Protein AF-A0A183UY29-F1 (afdb_monomer_lite)

Organism: Toxocara canis (NCBI:txid6265)

Radius of gyration: 29.08 Å; chains: 1; bounding box: 78×38×32 Å

Secondary structure (DSSP, 8-state):
-HHHHHHHT--SGGGHHHHHHHHHHHHH-TT--HHHHHHHHHHHHHHHHHHHHHHTSSS----------------SS-SS--TTT--SS-TTS---TTPBPTTT--BS--GGGHHHHHHHGGG-

pLDDT: mean 73.88, std 17.26, range [40.47, 96.19]

Sequence (124 aa):
MKCLMWICGLHTPADGDIRTCAVREMEGNPETTLNELSLEIQQFLNIKQNAKLLGSLPSLLQPEANAVAAKKNCARNPPSPCFRCGGAHCAKEFNFINKMCHNLRLVGHKKDYCKMFTKKKKQN

Foldseek 3Di:
DVLVVVLVVPPDPVCVVLSVQLVVVCVVPVPDDPVNSVVSSVVVVVVVVVVVVVVVPPDDDDPDDDDPPPPPPFDQADPFADLQERHRGDLVPQPQQPDQAPVPSDGRHDVVSVVVVVVVVVVD

Structure (mmCIF, N/CA/C/O backbone):
data_AF-A0A183UY29-F1
#
_entry.id   AF-A0A183UY29-F1
#
loop_
_atom_site.group_PDB
_atom_site.id
_atom_site.type_symbol
_atom_site.label_atom_id
_atom_site.label_alt_id
_atom_site.label_comp_id
_atom_site.label_asym_id
_atom_site.label_entity_id
_atom_site.label_seq_id
_atom_site.pdbx_PDB_ins_code
_atom_site.Cartn_x
_atom_site.Cartn_y
_atom_site.Cartn_z
_atom_site.occupancy
_atom_site.B_iso_or_equiv
_atom_site.auth_seq_id
_atom_site.auth_comp_id
_atom_site.auth_asym_id
_atom_site.auth_atom_id
_atom_site.pdbx_PDB_model_num
ATOM 1 N N . MET A 1 1 ? -23.789 8.379 9.565 1.00 77.38 1 MET A N 1
ATOM 2 C CA . MET A 1 1 ? -24.498 8.597 8.274 1.00 77.38 1 MET A CA 1
ATOM 3 C C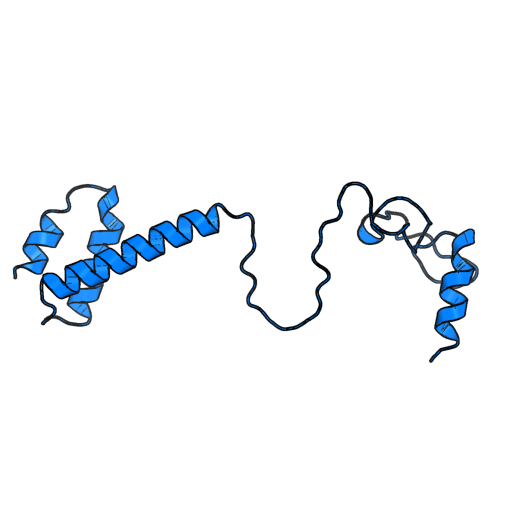 . MET A 1 1 ? -23.787 9.548 7.302 1.00 77.38 1 MET A C 1
ATOM 5 O O . MET A 1 1 ? -23.750 9.236 6.121 1.00 77.38 1 MET A O 1
ATOM 9 N N . LYS A 1 2 ? -23.217 10.686 7.736 1.00 87.88 2 LYS A N 1
ATOM 10 C CA . LYS A 1 2 ? -22.582 11.669 6.822 1.00 87.88 2 LYS A CA 1
ATOM 11 C C . LYS A 1 2 ? -21.396 11.098 6.019 1.00 87.88 2 LYS A C 1
ATOM 13 O O . LYS A 1 2 ? -21.292 11.371 4.830 1.00 87.88 2 LYS A O 1
ATOM 18 N N . CYS A 1 3 ? -20.575 10.250 6.640 1.00 91.12 3 CYS A N 1
ATOM 19 C CA . CYS A 1 3 ? -19.432 9.592 5.997 1.00 91.12 3 CYS A CA 1
ATOM 20 C C . CYS A 1 3 ? -19.843 8.645 4.858 1.00 91.12 3 CYS A C 1
ATOM 22 O O . CYS A 1 3 ? -19.279 8.714 3.774 1.00 91.12 3 CYS A O 1
ATOM 24 N N . LEU A 1 4 ? -20.891 7.834 5.054 1.00 90.88 4 LEU A N 1
ATOM 25 C CA . LEU A 1 4 ? -21.386 6.919 4.017 1.00 90.88 4 LEU A CA 1
ATOM 26 C C . LEU A 1 4 ? -21.898 7.664 2.782 1.00 90.88 4 LEU A C 1
ATOM 28 O O . LEU A 1 4 ? -21.562 7.284 1.667 1.00 90.88 4 LEU A O 1
ATOM 32 N N . MET A 1 5 ? -22.662 8.749 2.963 1.00 92.00 5 MET A N 1
ATOM 33 C CA . MET A 1 5 ? -23.113 9.566 1.826 1.00 92.00 5 MET A CA 1
ATOM 34 C C . MET A 1 5 ? -21.938 10.154 1.043 1.00 92.00 5 MET A C 1
ATOM 36 O O . MET A 1 5 ? -21.979 10.186 -0.183 1.00 92.00 5 MET A O 1
ATOM 40 N N . TRP A 1 6 ? -20.885 10.585 1.741 1.00 93.94 6 TRP A N 1
ATOM 41 C CA . TRP A 1 6 ? -19.679 11.099 1.101 1.00 93.94 6 TRP A CA 1
ATOM 42 C C . TRP A 1 6 ? -18.946 10.011 0.300 1.00 93.94 6 TRP A C 1
ATOM 44 O O . TRP A 1 6 ? -18.625 10.231 -0.865 1.00 93.94 6 TRP A O 1
ATOM 54 N N . ILE A 1 7 ? -18.772 8.812 0.870 1.00 93.06 7 ILE A N 1
ATOM 55 C CA . ILE A 1 7 ? -18.150 7.661 0.187 1.00 93.06 7 ILE A CA 1
ATOM 56 C C . ILE A 1 7 ? -18.951 7.265 -1.060 1.00 93.06 7 ILE A C 1
ATOM 58 O O . ILE A 1 7 ? -18.367 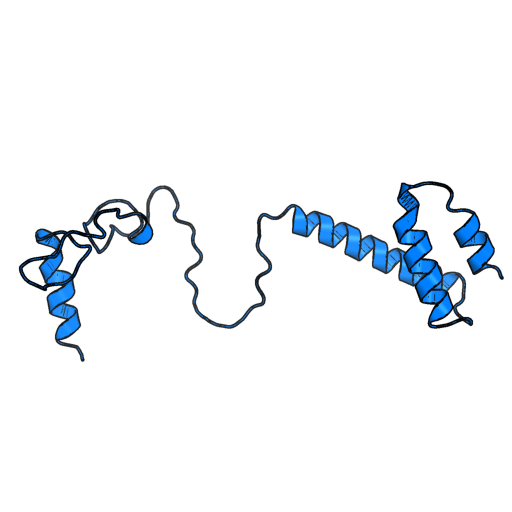7.018 -2.114 1.00 93.06 7 ILE A O 1
ATOM 62 N N . CYS A 1 8 ? -20.283 7.238 -0.965 1.00 92.75 8 CYS A N 1
ATOM 63 C CA . CYS A 1 8 ? -21.159 6.925 -2.095 1.00 92.75 8 CYS A CA 1
ATOM 64 C C . CYS A 1 8 ? -21.065 7.951 -3.234 1.00 92.75 8 CYS A C 1
ATOM 66 O O . CYS A 1 8 ? -21.323 7.587 -4.377 1.00 92.75 8 CYS A O 1
ATOM 68 N N . GLY A 1 9 ? -20.681 9.200 -2.941 1.00 93.38 9 GLY A N 1
ATOM 69 C CA . GLY A 1 9 ? -20.460 10.249 -3.941 1.00 93.38 9 GLY A CA 1
ATOM 70 C C . GLY A 1 9 ? -19.170 10.088 -4.756 1.00 93.38 9 GLY A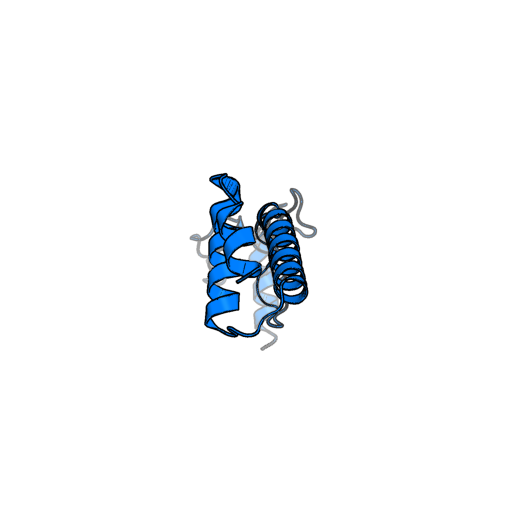 C 1
ATOM 71 O O . GLY A 1 9 ? -18.977 10.783 -5.754 1.00 93.38 9 GLY A O 1
ATOM 72 N N . LEU A 1 10 ? -18.278 9.172 -4.369 1.00 93.38 10 LEU A N 1
ATOM 73 C CA . LEU A 1 10 ? -17.053 8.870 -5.107 1.00 93.38 10 LEU A CA 1
ATOM 74 C C . LEU A 1 10 ? -17.353 7.875 -6.233 1.00 93.38 10 LEU A C 1
ATOM 76 O O . LEU A 1 10 ? -17.207 6.664 -6.068 1.00 93.38 10 LEU A O 1
ATOM 80 N N . HIS A 1 11 ? -17.781 8.374 -7.391 1.00 90.56 11 HIS A N 1
ATOM 81 C CA . HIS A 1 11 ? -18.232 7.529 -8.504 1.00 90.56 11 HIS A CA 1
ATOM 82 C C . HIS A 1 11 ? -17.119 7.088 -9.460 1.00 90.56 11 HIS A C 1
ATOM 84 O O . HIS A 1 11 ? -17.317 6.152 -10.237 1.00 90.56 11 HIS A O 1
ATOM 90 N N . THR A 1 12 ? -15.951 7.737 -9.445 1.00 93.25 12 THR A N 1
ATOM 91 C CA . THR A 1 12 ? -14.926 7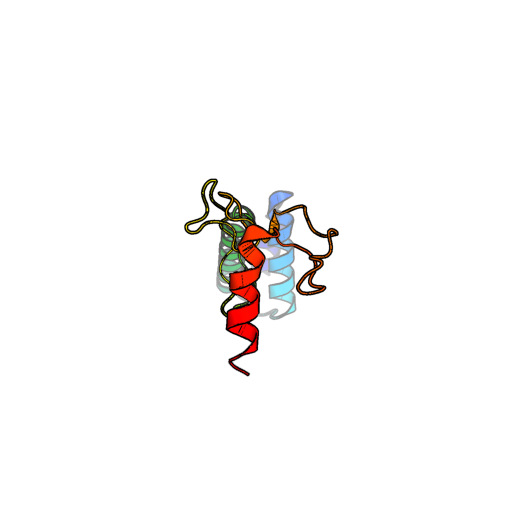.426 -10.444 1.00 93.25 12 THR A CA 1
ATOM 92 C C . THR A 1 12 ? -14.177 6.132 -10.097 1.00 93.25 12 THR A C 1
ATOM 94 O O . THR A 1 12 ? -14.016 5.788 -8.918 1.00 93.25 12 THR A O 1
ATOM 97 N N . PRO A 1 13 ? -13.672 5.387 -11.098 1.00 89.50 13 PRO A N 1
ATOM 98 C CA . PRO A 1 13 ? -12.801 4.239 -10.848 1.00 89.50 13 PRO A CA 1
ATOM 99 C C . PRO A 1 13 ? -11.498 4.621 -10.131 1.00 89.50 13 PRO A C 1
ATOM 101 O O . PRO A 1 13 ? -10.979 3.829 -9.349 1.00 89.50 13 PRO A O 1
ATOM 104 N N . ALA A 1 14 ? -10.993 5.839 -10.359 1.00 89.62 14 ALA A N 1
ATOM 105 C CA . ALA A 1 14 ? -9.774 6.349 -9.729 1.00 89.62 14 ALA A CA 1
ATOM 106 C C . ALA A 1 14 ? -9.913 6.508 -8.204 1.00 89.62 14 ALA A C 1
ATOM 108 O O . ALA A 1 14 ? -8.925 6.369 -7.481 1.00 89.62 14 ALA A O 1
ATOM 109 N N . ASP A 1 15 ? -11.139 6.718 -7.719 1.00 92.19 15 ASP A N 1
ATOM 110 C CA . ASP A 1 15 ? -11.450 6.835 -6.292 1.00 92.19 15 ASP A CA 1
ATOM 111 C C . ASP A 1 15 ? -11.622 5.473 -5.598 1.00 92.19 15 ASP A C 1
ATOM 113 O O . ASP A 1 15 ? -11.953 5.427 -4.415 1.00 92.19 15 ASP A O 1
ATOM 117 N N . GLY A 1 16 ? -11.413 4.351 -6.300 1.00 94.50 16 GLY A N 1
ATOM 118 C CA . GLY A 1 16 ? -11.585 3.005 -5.739 1.00 94.50 16 GLY A CA 1
ATOM 119 C C . GLY A 1 16 ? -10.798 2.789 -4.450 1.00 94.50 16 GLY A C 1
ATOM 120 O O . GLY A 1 16 ? -11.373 2.391 -3.440 1.00 94.50 16 GLY A O 1
ATOM 121 N N . ASP A 1 17 ? -9.519 3.162 -4.455 1.00 93.31 17 ASP A N 1
ATOM 122 C CA . ASP A 1 17 ? -8.662 3.051 -3.273 1.00 93.31 17 ASP A CA 1
ATOM 123 C C . ASP A 1 17 ? -9.128 3.962 -2.127 1.00 93.31 17 ASP A C 1
ATOM 125 O O . ASP A 1 17 ? -9.027 3.592 -0.958 1.00 93.31 17 ASP A O 1
ATOM 129 N N . ILE A 1 18 ? -9.658 5.146 -2.460 1.00 94.75 18 ILE A N 1
ATOM 130 C CA . ILE A 1 18 ? -10.183 6.105 -1.481 1.00 94.75 18 ILE A CA 1
ATOM 131 C C . ILE A 1 18 ? -11.426 5.517 -0.812 1.00 94.75 18 ILE A C 1
ATOM 133 O O . ILE A 1 18 ? -11.517 5.531 0.414 1.00 94.75 18 ILE A O 1
ATOM 137 N N . ARG A 1 19 ? -12.347 4.931 -1.592 1.00 96.19 19 ARG A N 1
ATOM 138 C CA . ARG A 1 19 ? -13.530 4.238 -1.060 1.00 96.19 19 ARG A CA 1
ATOM 139 C C . ARG A 1 19 ? -13.138 3.084 -0.145 1.00 96.19 19 ARG A C 1
ATOM 141 O O . ARG A 1 19 ? -13.658 2.995 0.961 1.00 96.19 19 ARG A O 1
ATOM 148 N N . THR A 1 20 ? -12.209 2.229 -0.572 1.00 95.06 20 THR A N 1
ATOM 149 C CA . THR A 1 20 ? -11.743 1.098 0.244 1.00 95.06 20 THR A CA 1
ATOM 150 C C . THR A 1 20 ? -11.096 1.568 1.544 1.00 95.06 20 THR A C 1
ATOM 152 O O . THR A 1 20 ? -11.383 1.013 2.602 1.00 95.06 20 THR A O 1
ATOM 155 N N . CYS A 1 21 ? -10.259 2.608 1.495 1.00 94.56 21 CYS A N 1
ATOM 156 C CA . CYS A 1 21 ? -9.646 3.166 2.696 1.00 94.56 21 CYS A CA 1
ATOM 157 C C . CYS A 1 21 ? -10.699 3.739 3.652 1.00 94.56 21 CYS A C 1
ATOM 159 O O . CYS A 1 21 ? -10.640 3.469 4.847 1.00 94.56 21 CYS A O 1
ATOM 161 N N . ALA A 1 22 ? -11.675 4.476 3.120 1.00 95.19 22 ALA A N 1
ATOM 162 C CA . ALA A 1 22 ? -12.722 5.111 3.908 1.00 95.19 22 ALA A CA 1
ATOM 163 C C . ALA A 1 22 ? -13.654 4.098 4.593 1.00 95.19 22 ALA A C 1
ATOM 165 O O . ALA A 1 22 ? -14.023 4.285 5.748 1.00 95.19 22 ALA A O 1
ATOM 166 N N . VAL A 1 23 ? -14.011 3.009 3.902 1.00 94.88 23 VAL A N 1
ATOM 167 C CA . VAL A 1 23 ? -14.814 1.921 4.484 1.00 94.88 23 VAL A CA 1
ATOM 168 C C . VAL A 1 23 ? -14.059 1.240 5.622 1.00 94.88 23 VAL A C 1
ATOM 170 O O . VAL A 1 23 ? -14.615 1.087 6.702 1.00 94.88 23 VAL A O 1
ATOM 173 N N . ARG A 1 24 ? -12.779 0.913 5.418 1.00 94.94 24 ARG A N 1
ATOM 174 C CA . ARG A 1 24 ? -11.939 0.289 6.450 1.00 94.94 24 ARG A CA 1
ATOM 175 C C . ARG A 1 24 ? -11.812 1.153 7.708 1.00 94.94 24 ARG A C 1
ATOM 177 O O . ARG A 1 24 ? -11.848 0.623 8.812 1.00 94.94 24 ARG A O 1
ATOM 184 N N . GLU A 1 25 ? -11.668 2.465 7.542 1.00 93.38 25 GLU A N 1
ATOM 185 C CA . GLU A 1 25 ? -11.613 3.403 8.669 1.00 93.38 25 GLU A CA 1
ATOM 186 C C . GLU A 1 25 ? -12.925 3.392 9.468 1.00 93.38 25 GLU A C 1
ATOM 188 O O . GLU A 1 25 ? -12.923 3.296 10.692 1.00 93.38 25 GLU A O 1
ATOM 193 N N . MET A 1 26 ? -14.062 3.395 8.767 1.00 92.00 26 MET A N 1
ATOM 194 C CA . MET A 1 26 ? -15.382 3.306 9.394 1.00 92.00 26 MET A CA 1
ATOM 195 C C . MET A 1 26 ? -15.665 1.953 10.063 1.00 92.00 26 MET A C 1
ATOM 197 O O . MET A 1 26 ? -16.429 1.901 11.024 1.00 92.00 26 MET A O 1
ATOM 201 N N . GLU A 1 27 ? -15.093 0.858 9.558 1.00 92.50 27 GLU A N 1
ATOM 202 C CA . GLU A 1 27 ? -15.192 -0.470 10.179 1.00 92.50 27 GLU A CA 1
ATOM 203 C C . GLU A 1 27 ? -14.372 -0.556 11.472 1.00 92.50 27 GLU A C 1
ATOM 205 O O . GLU A 1 27 ? -14.806 -1.197 12.428 1.00 92.50 27 GLU A O 1
ATOM 210 N N . GLY A 1 28 ? -13.203 0.093 11.514 1.00 92.31 28 GLY A N 1
ATOM 211 C CA . GLY A 1 28 ? -12.348 0.154 12.701 1.00 92.31 28 GLY A CA 1
ATOM 212 C C . GLY A 1 28 ? -12.902 1.074 13.791 1.00 92.31 28 GLY A C 1
ATOM 213 O O . GLY A 1 28 ? -12.832 0.736 14.973 1.00 92.31 28 GLY A O 1
ATOM 214 N N . ASN A 1 29 ? -13.484 2.209 13.398 1.00 89.75 29 ASN A N 1
ATOM 215 C CA . ASN A 1 29 ? -14.141 3.142 14.305 1.00 89.75 29 ASN A CA 1
ATOM 216 C C . ASN A 1 29 ? -15.453 3.684 13.692 1.00 89.75 29 ASN A C 1
ATOM 218 O O . ASN A 1 29 ? -15.435 4.619 12.887 1.00 89.75 29 ASN A O 1
ATOM 222 N N . PRO A 1 30 ? -16.621 3.150 14.092 1.00 86.75 30 PRO A N 1
ATOM 223 C CA . PRO A 1 30 ? -17.905 3.582 13.542 1.00 86.75 30 PRO A CA 1
ATOM 224 C C . PRO A 1 30 ? -18.324 4.990 13.997 1.00 86.75 30 PRO A C 1
ATOM 226 O O . PRO A 1 30 ? -19.212 5.584 13.378 1.00 86.75 30 PRO A O 1
ATOM 229 N N . GLU A 1 31 ? -17.704 5.531 15.052 1.00 88.88 31 GLU A N 1
ATOM 230 C CA . GLU A 1 31 ? -17.954 6.895 15.537 1.00 88.88 31 GLU A CA 1
ATOM 231 C C . GLU A 1 31 ? -17.086 7.953 14.840 1.00 88.88 31 GLU A C 1
ATOM 233 O O . GLU A 1 31 ? -17.272 9.146 15.088 1.00 88.88 31 GLU A O 1
ATOM 238 N N . THR A 1 32 ? -16.196 7.542 13.925 1.00 90.06 32 THR A N 1
ATOM 239 C CA . THR A 1 32 ? -15.350 8.449 13.140 1.00 90.06 32 THR A CA 1
ATOM 240 C C . THR A 1 32 ? -16.183 9.547 12.480 1.00 90.06 32 THR A C 1
ATOM 242 O O . THR A 1 32 ? -17.127 9.317 11.708 1.00 90.06 32 THR A O 1
ATOM 245 N N . THR A 1 33 ? -15.806 10.786 12.769 1.00 93.94 33 THR A N 1
ATOM 246 C CA . THR A 1 33 ? -16.410 11.976 12.186 1.00 93.94 33 THR A CA 1
ATOM 247 C C . THR A 1 33 ? -15.959 12.163 10.737 1.00 93.94 33 THR A C 1
ATOM 249 O O . THR A 1 33 ? -14.934 11.650 10.295 1.00 93.94 33 THR A O 1
ATOM 252 N N . LEU A 1 34 ? -16.707 12.958 9.967 1.00 92.88 34 LEU A N 1
ATOM 253 C CA . LEU A 1 34 ? -16.337 13.251 8.576 1.00 92.88 34 LEU A CA 1
ATOM 254 C C . LEU A 1 34 ? -14.968 13.951 8.471 1.00 92.88 34 LEU A C 1
ATOM 256 O O . LEU A 1 34 ? -14.246 13.748 7.499 1.00 92.88 34 LEU A O 1
ATOM 260 N N . ASN A 1 35 ? -14.613 14.763 9.471 1.00 93.19 35 ASN A N 1
ATOM 261 C CA . ASN A 1 35 ? -13.340 15.481 9.507 1.00 93.19 35 ASN A CA 1
ATOM 262 C C . ASN A 1 35 ? -12.163 14.528 9.735 1.00 93.19 35 ASN A C 1
ATOM 264 O O . ASN A 1 35 ? -11.162 14.627 9.032 1.00 93.19 35 ASN A O 1
ATOM 268 N N . GLU A 1 36 ? -12.299 13.593 10.677 1.00 93.50 36 GLU A N 1
ATOM 269 C CA . GLU A 1 36 ? -11.297 12.549 10.926 1.00 93.50 36 GLU A CA 1
ATOM 270 C C . GLU A 1 36 ? -11.128 11.660 9.694 1.00 93.50 36 GLU A C 1
ATOM 272 O O . GLU A 1 36 ? -10.011 11.467 9.224 1.00 93.50 36 GLU A O 1
ATOM 277 N N . LEU A 1 37 ? -12.236 11.241 9.076 1.00 94.44 37 LEU A N 1
ATOM 278 C CA . LEU A 1 37 ? -12.197 10.480 7.829 1.00 94.44 37 LEU A CA 1
ATOM 279 C C . LEU A 1 37 ? -11.470 11.241 6.709 1.00 94.44 37 LEU A C 1
ATOM 281 O O . LEU A 1 37 ? -10.661 10.669 5.981 1.00 94.44 37 LEU A O 1
ATOM 285 N N . SER A 1 38 ? -11.737 12.541 6.567 1.00 92.62 38 SER A N 1
ATOM 286 C CA . SER A 1 38 ? -11.051 13.384 5.585 1.00 92.62 38 SER A CA 1
ATOM 287 C C . SER A 1 38 ? -9.552 13.484 5.865 1.00 92.62 38 SER A C 1
ATOM 289 O O . SER A 1 38 ? -8.763 13.505 4.919 1.00 92.62 38 SER A O 1
ATOM 291 N N . LEU A 1 39 ? -9.153 13.567 7.136 1.00 95.12 39 LEU A N 1
ATOM 292 C CA . LEU A 1 39 ? -7.751 13.634 7.531 1.00 95.12 39 LEU A CA 1
ATOM 293 C C . LEU A 1 39 ? -7.024 12.329 7.186 1.00 95.12 39 LEU A C 1
ATOM 295 O O . LEU A 1 39 ? -5.965 12.373 6.562 1.00 95.12 39 LEU A O 1
ATOM 299 N N . GLU A 1 40 ? -7.614 11.183 7.518 1.00 94.00 40 GLU A N 1
ATOM 300 C CA . GLU A 1 40 ? -7.061 9.863 7.193 1.00 94.00 40 GLU A CA 1
ATOM 301 C C . GLU A 1 40 ? -6.912 9.662 5.682 1.00 94.00 40 GLU A C 1
ATOM 303 O O . GLU A 1 40 ? -5.869 9.231 5.185 1.00 94.00 40 GLU A O 1
ATOM 308 N N . ILE A 1 41 ? -7.916 10.070 4.906 1.00 94.31 41 ILE A N 1
ATOM 309 C CA . ILE A 1 41 ? -7.855 9.995 3.443 1.00 94.31 41 ILE A CA 1
ATOM 310 C C . ILE A 1 41 ? -6.766 10.915 2.882 1.00 94.31 41 ILE A C 1
ATOM 312 O O . ILE A 1 41 ? -6.036 10.517 1.972 1.00 94.31 41 ILE A O 1
ATOM 316 N N . GLN A 1 42 ? -6.605 12.126 3.419 1.00 94.88 42 GLN A N 1
ATOM 317 C CA . GLN A 1 42 ? -5.510 13.012 3.019 1.00 94.88 42 GLN A CA 1
ATOM 318 C C . GLN A 1 42 ? -4.140 12.403 3.325 1.00 94.88 42 GLN A C 1
ATOM 320 O O . GLN A 1 42 ? -3.249 12.444 2.474 1.00 94.88 42 GLN A O 1
ATOM 325 N N . GLN A 1 43 ? -3.964 11.802 4.503 1.00 95.62 43 GLN A N 1
ATOM 326 C CA . GLN A 1 43 ? -2.732 11.095 4.851 1.00 95.62 43 GLN A CA 1
ATOM 327 C C . GLN A 1 43 ? -2.461 9.937 3.884 1.00 95.62 43 GLN A C 1
ATOM 329 O O . GLN A 1 43 ? -1.353 9.825 3.350 1.00 95.62 43 GLN A O 1
ATOM 334 N N . PHE A 1 44 ? -3.479 9.131 3.578 1.00 94.38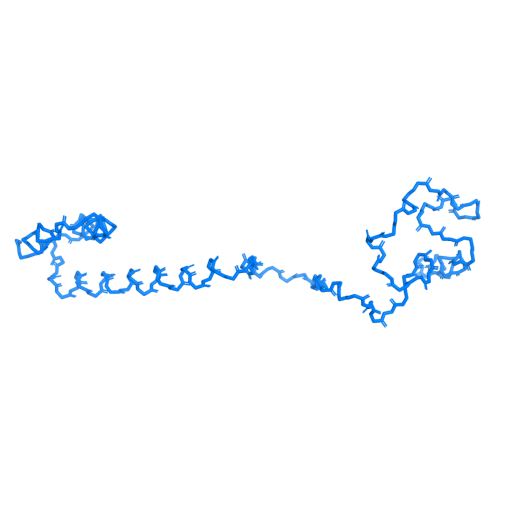 44 PHE A N 1
ATOM 335 C CA . PHE A 1 44 ? -3.387 8.049 2.600 1.00 94.38 44 PHE A CA 1
ATOM 336 C C . PHE A 1 44 ? -2.933 8.550 1.220 1.00 94.38 44 PHE A C 1
ATOM 338 O O . PHE A 1 44 ? -2.033 7.967 0.611 1.00 94.38 44 PHE A O 1
ATOM 345 N N . LEU A 1 45 ? -3.502 9.656 0.732 1.00 92.81 45 LEU A N 1
ATOM 346 C CA . LEU A 1 45 ? -3.124 10.250 -0.553 1.00 92.81 45 LEU A CA 1
ATOM 347 C C . LEU A 1 45 ? -1.680 10.764 -0.554 1.00 92.81 45 LEU A C 1
ATOM 349 O O . LEU A 1 45 ? -0.945 10.505 -1.510 1.00 92.81 45 LEU A O 1
ATOM 353 N N . ASN A 1 46 ? -1.247 11.417 0.527 1.00 93.06 46 ASN A N 1
ATOM 354 C CA . ASN A 1 46 ? 0.132 11.880 0.685 1.00 93.06 46 ASN A CA 1
ATOM 355 C C . ASN A 1 46 ? 1.121 10.706 0.642 1.00 93.06 46 ASN A C 1
ATOM 357 O O . ASN A 1 46 ? 2.123 10.754 -0.074 1.00 93.06 46 ASN A O 1
ATOM 361 N N . ILE A 1 47 ? 0.821 9.614 1.352 1.00 90.50 47 ILE A N 1
ATOM 362 C CA . ILE A 1 47 ? 1.640 8.395 1.339 1.00 90.50 47 ILE A CA 1
ATOM 363 C C . ILE A 1 47 ? 1.661 7.776 -0.060 1.00 90.50 47 ILE A C 1
ATOM 365 O O . ILE A 1 47 ? 2.732 7.437 -0.560 1.00 90.50 47 ILE A O 1
ATOM 369 N N . LYS A 1 48 ? 0.510 7.672 -0.733 1.00 89.31 48 LYS A N 1
ATOM 370 C CA . LYS A 1 48 ? 0.405 7.132 -2.098 1.00 89.31 48 LYS A CA 1
ATOM 371 C C . LYS A 1 48 ? 1.229 7.947 -3.099 1.00 89.31 48 LYS A C 1
ATOM 373 O O . LYS A 1 48 ? 1.903 7.375 -3.957 1.00 89.31 48 LYS A O 1
ATOM 378 N N . GLN A 1 49 ? 1.222 9.273 -2.979 1.00 88.06 49 GLN A N 1
ATOM 379 C CA . GLN A 1 49 ? 2.037 10.155 -3.810 1.00 88.06 49 GLN A CA 1
ATOM 380 C C . GLN A 1 49 ? 3.533 9.987 -3.519 1.00 88.06 49 GLN A C 1
ATOM 382 O O . GLN A 1 49 ? 4.321 9.836 -4.454 1.00 88.06 49 GLN A O 1
ATOM 387 N N . ASN A 1 50 ? 3.922 9.926 -2.245 1.00 79.06 50 ASN A N 1
ATOM 388 C CA . ASN A 1 50 ? 5.306 9.676 -1.841 1.00 79.06 50 ASN A CA 1
ATOM 389 C C . ASN A 1 50 ? 5.805 8.306 -2.320 1.00 79.06 50 ASN A C 1
ATOM 391 O O . ASN A 1 50 ? 6.909 8.204 -2.848 1.00 79.06 50 ASN A O 1
ATOM 395 N N . ALA A 1 51 ? 4.977 7.265 -2.227 1.00 79.69 51 ALA A N 1
ATOM 396 C CA . ALA A 1 51 ? 5.289 5.936 -2.742 1.00 79.69 51 ALA A CA 1
ATOM 397 C C . ALA A 1 51 ? 5.482 5.941 -4.265 1.00 79.69 51 ALA A C 1
ATOM 399 O O . ALA A 1 51 ? 6.360 5.250 -4.771 1.00 79.69 51 ALA A O 1
ATOM 400 N N . LYS A 1 52 ? 4.723 6.756 -5.009 1.00 78.12 52 LYS A N 1
ATOM 401 C CA . LYS A 1 52 ? 4.917 6.929 -6.457 1.00 78.12 52 LYS A CA 1
ATOM 402 C C . LYS A 1 52 ? 6.236 7.635 -6.784 1.00 78.12 52 LYS A C 1
ATOM 404 O O . LYS A 1 52 ? 6.925 7.219 -7.711 1.00 78.12 52 LYS A O 1
ATOM 409 N N . LEU A 1 53 ? 6.614 8.657 -6.013 1.00 70.94 53 LEU A N 1
ATOM 410 C CA . LEU A 1 53 ? 7.920 9.316 -6.148 1.00 70.94 53 LEU A CA 1
ATOM 411 C C . LEU A 1 53 ? 9.064 8.349 -5.825 1.00 70.94 53 LEU A C 1
ATOM 413 O O . LEU A 1 53 ? 10.069 8.307 -6.533 1.00 70.94 53 LEU A O 1
ATOM 417 N N . LEU A 1 54 ? 8.882 7.501 -4.819 1.00 59.34 54 LEU A N 1
ATOM 418 C CA . LEU A 1 54 ? 9.887 6.537 -4.397 1.00 59.34 54 LEU A CA 1
ATOM 419 C C . LEU A 1 54 ? 9.966 5.306 -5.319 1.00 59.34 54 LEU A C 1
ATOM 421 O O . LEU A 1 54 ? 11.050 4.777 -5.539 1.00 59.34 54 LEU A O 1
ATOM 425 N N . GLY A 1 55 ? 8.850 4.909 -5.935 1.00 51.41 55 GLY A N 1
ATOM 426 C CA . GLY A 1 55 ? 8.785 3.903 -7.000 1.00 51.41 55 GLY A CA 1
ATOM 427 C C . GLY A 1 55 ? 9.291 4.407 -8.357 1.00 51.41 55 GLY A C 1
ATOM 428 O O . GLY A 1 55 ? 9.627 3.602 -9.221 1.00 51.41 55 GLY A O 1
ATOM 429 N N . SER A 1 56 ? 9.399 5.729 -8.536 1.00 51.00 56 SER A N 1
ATOM 430 C CA . SER A 1 56 ? 10.135 6.343 -9.651 1.00 51.00 56 SER A CA 1
ATOM 431 C C . SER A 1 56 ? 11.641 6.460 -9.389 1.00 51.00 56 SER A C 1
ATOM 433 O O . SER A 1 56 ? 12.408 6.772 -10.300 1.00 51.00 56 SER A O 1
ATOM 435 N N . LEU A 1 57 ? 12.084 6.158 -8.164 1.00 47.25 57 LEU A N 1
ATOM 436 C CA . LEU A 1 57 ? 13.490 5.990 -7.840 1.00 47.25 57 LEU A CA 1
ATOM 437 C C . LEU A 1 57 ? 13.880 4.535 -8.145 1.00 47.25 57 LEU A C 1
ATOM 439 O O . LEU A 1 57 ? 13.300 3.614 -7.566 1.00 47.25 57 LEU A O 1
ATOM 443 N N . PRO A 1 58 ? 14.857 4.273 -9.030 1.00 44.81 58 PRO A N 1
ATOM 444 C CA . PRO A 1 58 ? 15.322 2.914 -9.245 1.00 44.81 58 PRO A CA 1
ATOM 445 C C . PRO A 1 58 ? 15.936 2.392 -7.939 1.00 44.81 58 PRO A C 1
ATOM 447 O O . PRO A 1 58 ? 17.042 2.777 -7.578 1.00 44.81 58 PRO A O 1
ATOM 450 N N . SER A 1 59 ? 15.193 1.534 -7.230 1.00 48.62 59 SER A N 1
ATOM 451 C CA . SER A 1 59 ? 15.655 0.663 -6.138 1.00 48.62 59 SER A CA 1
ATOM 452 C C . SER A 1 59 ? 16.640 1.313 -5.152 1.00 48.62 59 SER A C 1
ATOM 454 O O . SER A 1 59 ? 17.846 1.082 -5.242 1.00 48.62 59 SER A O 1
ATOM 456 N N . LEU A 1 60 ? 16.153 2.087 -4.173 1.00 46.66 60 LEU A N 1
ATOM 457 C CA . LEU A 1 60 ? 17.023 2.584 -3.092 1.00 46.66 60 LEU A CA 1
ATOM 458 C C . LEU A 1 60 ? 16.453 2.519 -1.669 1.00 46.66 60 LEU A C 1
ATOM 460 O O . LEU A 1 60 ? 17.068 3.070 -0.767 1.00 46.66 60 LEU A O 1
ATOM 464 N N . LEU A 1 61 ? 15.356 1.802 -1.424 1.00 46.06 61 LEU A N 1
ATOM 465 C CA . LEU A 1 61 ? 15.017 1.401 -0.055 1.00 46.06 61 LEU A CA 1
ATOM 466 C C . LEU A 1 61 ? 15.368 -0.071 0.140 1.00 46.06 61 LEU A C 1
ATOM 468 O O . LEU A 1 61 ? 14.576 -0.976 -0.109 1.00 46.06 61 LEU A O 1
ATOM 472 N N . GLN A 1 62 ? 16.615 -0.297 0.537 1.00 48.19 62 GLN A N 1
ATOM 473 C CA . GLN A 1 62 ? 16.968 -1.440 1.368 1.00 48.19 62 GLN A CA 1
ATOM 474 C C . GLN A 1 62 ? 16.944 -0.936 2.814 1.00 48.19 62 GLN A C 1
ATOM 476 O O . GLN A 1 62 ? 17.485 0.146 3.041 1.00 48.19 62 GLN A O 1
ATOM 481 N N . PRO A 1 63 ? 16.351 -1.674 3.768 1.00 45.09 63 PRO A N 1
ATOM 482 C CA . PRO A 1 63 ? 16.435 -1.325 5.180 1.00 45.09 63 PRO A CA 1
ATOM 483 C C . PRO A 1 63 ? 17.900 -1.197 5.593 1.00 45.09 63 PRO A C 1
ATOM 485 O O . PRO A 1 63 ? 18.707 -2.093 5.322 1.00 45.09 63 PRO A O 1
ATOM 488 N N . GLU A 1 64 ? 18.245 -0.084 6.231 1.00 51.78 64 GLU A N 1
ATOM 489 C CA . GLU A 1 64 ? 19.546 0.150 6.833 1.00 51.78 64 GLU A CA 1
ATOM 490 C C . GLU A 1 64 ? 19.851 -0.918 7.895 1.00 51.78 64 GLU A C 1
ATOM 492 O O . GLU A 1 64 ? 19.517 -0.788 9.069 1.00 51.78 64 GLU A O 1
ATOM 497 N N . ALA A 1 65 ? 20.552 -1.973 7.488 1.00 44.47 65 ALA A N 1
ATOM 498 C CA . ALA A 1 65 ? 21.377 -2.766 8.380 1.00 44.47 65 ALA A CA 1
ATOM 499 C C . ALA A 1 65 ? 22.830 -2.340 8.152 1.00 44.47 65 ALA A C 1
ATOM 501 O O . ALA A 1 65 ? 23.366 -2.480 7.052 1.00 44.47 65 ALA A O 1
ATOM 502 N N . ASN A 1 66 ? 23.450 -1.789 9.196 1.00 49.56 66 ASN A N 1
ATOM 503 C CA . ASN A 1 66 ? 24.861 -1.419 9.245 1.00 49.56 66 ASN A CA 1
ATOM 504 C C . ASN A 1 66 ? 25.762 -2.574 8.776 1.00 49.56 66 ASN A C 1
ATOM 506 O O . ASN A 1 66 ? 26.158 -3.445 9.545 1.00 49.56 66 ASN A O 1
ATOM 510 N N . ALA A 1 67 ? 26.142 -2.542 7.509 1.00 42.19 67 ALA A N 1
ATOM 511 C CA . ALA A 1 67 ? 27.328 -3.185 6.986 1.00 42.19 67 ALA A CA 1
ATOM 512 C C . ALA A 1 67 ? 27.849 -2.255 5.897 1.00 42.19 67 ALA A C 1
ATOM 514 O O . ALA A 1 67 ? 27.079 -1.811 5.047 1.00 42.19 67 ALA A O 1
ATOM 515 N N . VAL A 1 68 ? 29.141 -1.924 5.936 1.00 46.62 68 VAL A N 1
ATOM 516 C CA . VAL A 1 68 ? 29.816 -1.082 4.940 1.00 46.62 68 VAL A CA 1
ATOM 517 C C . VAL A 1 68 ? 29.776 -1.794 3.583 1.00 46.62 68 VAL A C 1
ATOM 519 O O . VAL A 1 68 ? 30.727 -2.438 3.147 1.00 46.62 68 VAL A O 1
ATOM 522 N N . ALA A 1 69 ? 28.639 -1.713 2.903 1.00 41.75 69 ALA A N 1
ATOM 523 C CA . ALA A 1 69 ? 28.481 -2.121 1.530 1.00 41.75 69 ALA A CA 1
ATOM 524 C C . ALA A 1 69 ? 28.918 -0.929 0.692 1.00 41.75 69 ALA A C 1
ATOM 526 O O . ALA A 1 69 ? 28.163 0.017 0.476 1.00 41.75 69 ALA A O 1
ATOM 527 N N . ALA A 1 70 ? 30.173 -0.971 0.242 1.00 46.53 70 ALA A N 1
ATOM 528 C CA . ALA A 1 70 ? 30.681 -0.092 -0.797 1.00 46.53 70 ALA A CA 1
ATOM 529 C C . ALA A 1 70 ? 29.657 -0.037 -1.944 1.00 46.53 70 ALA A C 1
ATOM 531 O O . ALA A 1 70 ? 29.476 -1.005 -2.694 1.00 46.53 70 ALA A O 1
ATOM 532 N N . LYS A 1 71 ? 28.930 1.083 -2.013 1.00 48.69 71 LYS A N 1
ATOM 533 C CA . LYS A 1 71 ? 27.829 1.303 -2.943 1.00 48.69 71 LYS A CA 1
ATOM 534 C C . LYS A 1 71 ? 28.374 1.168 -4.362 1.00 48.69 71 LYS A C 1
ATOM 536 O O . LYS A 1 71 ? 29.344 1.816 -4.751 1.00 48.69 71 LYS A O 1
ATOM 541 N N . LYS A 1 72 ? 27.762 0.248 -5.103 1.00 61.50 72 LYS A N 1
ATOM 542 C CA . LYS A 1 72 ? 28.085 -0.163 -6.469 1.00 61.50 72 LYS A CA 1
ATOM 543 C C . LYS A 1 72 ? 27.804 0.984 -7.445 1.00 61.50 72 LYS A C 1
ATOM 545 O O . LYS A 1 72 ? 26.803 0.966 -8.143 1.00 61.50 72 LYS A O 1
ATOM 550 N N . ASN A 1 73 ? 28.714 1.946 -7.517 1.00 50.56 73 ASN A N 1
ATOM 551 C CA . ASN A 1 73 ? 28.859 2.815 -8.676 1.00 50.56 73 ASN A CA 1
ATOM 552 C C . ASN A 1 73 ? 30.145 2.391 -9.391 1.00 50.56 73 ASN A C 1
ATOM 554 O O . ASN A 1 73 ? 31.209 2.959 -9.159 1.00 50.56 73 ASN A O 1
ATOM 558 N N . CYS A 1 74 ? 30.066 1.358 -10.237 1.00 52.34 74 CYS A N 1
ATOM 559 C CA . CYS A 1 74 ? 31.090 1.156 -11.264 1.00 52.34 74 CYS A CA 1
ATOM 560 C C . CYS A 1 74 ? 30.843 2.222 -12.335 1.00 52.34 74 CYS A C 1
ATOM 562 O O . CYS A 1 74 ? 30.209 1.980 -13.357 1.00 52.34 74 CYS A O 1
ATOM 564 N N . ALA A 1 75 ? 31.265 3.452 -12.033 1.00 54.16 75 ALA A N 1
ATOM 565 C CA . ALA A 1 75 ? 31.444 4.473 -13.046 1.00 54.16 75 ALA A CA 1
ATOM 566 C C . ALA A 1 75 ? 32.459 3.948 -14.073 1.00 54.16 75 ALA A C 1
ATOM 568 O O . ALA A 1 75 ? 33.358 3.187 -13.713 1.00 54.16 75 ALA A O 1
ATOM 569 N N . ARG A 1 76 ? 32.316 4.362 -15.338 1.00 57.00 76 ARG A N 1
ATOM 570 C CA . ARG A 1 76 ? 33.115 3.920 -16.503 1.00 57.00 76 ARG A CA 1
ATOM 571 C C . ARG A 1 76 ? 34.640 3.891 -16.297 1.00 57.00 76 ARG A C 1
ATOM 573 O O . ARG A 1 76 ? 35.315 3.246 -17.085 1.00 57.00 76 ARG A O 1
ATOM 580 N N . ASN A 1 77 ? 35.164 4.548 -15.262 1.00 58.38 77 ASN A N 1
ATOM 581 C CA . ASN A 1 77 ? 36.538 4.412 -14.798 1.00 58.38 77 ASN A CA 1
ATOM 582 C C . ASN A 1 77 ? 36.536 4.164 -13.278 1.00 58.38 77 ASN A C 1
ATOM 584 O O . ASN A 1 77 ? 36.140 5.060 -12.526 1.00 58.38 77 ASN A O 1
ATOM 588 N N . PRO A 1 78 ? 36.949 2.980 -12.792 1.00 66.44 78 PRO A N 1
ATOM 589 C CA . PRO A 1 78 ? 37.093 2.755 -11.361 1.00 66.44 78 PRO A CA 1
ATOM 590 C C . PRO A 1 78 ? 38.208 3.657 -10.799 1.00 66.44 78 PRO A C 1
ATOM 592 O O . PRO A 1 78 ? 39.216 3.874 -11.474 1.00 66.44 78 PRO A O 1
ATOM 595 N N . PRO A 1 79 ? 38.077 4.149 -9.553 1.00 67.94 79 PRO A N 1
ATOM 596 C CA . PRO A 1 79 ? 39.074 5.025 -8.930 1.00 67.94 79 PRO A CA 1
ATOM 597 C C . PRO A 1 79 ? 40.439 4.350 -8.738 1.00 67.94 79 PRO A C 1
ATOM 599 O O . PRO A 1 79 ? 41.442 5.029 -8.543 1.00 67.94 79 PRO A O 1
ATOM 602 N N . SER A 1 80 ? 40.496 3.017 -8.790 1.00 70.62 80 SER A N 1
ATOM 603 C CA . SER A 1 80 ? 41.742 2.258 -8.786 1.00 70.62 80 SER A CA 1
ATOM 604 C C . SER A 1 80 ? 41.719 1.141 -9.834 1.00 70.62 80 SER A C 1
ATOM 606 O O . SER A 1 80 ? 40.657 0.567 -10.102 1.00 70.62 80 SER A O 1
ATOM 608 N N . PRO A 1 81 ? 42.881 0.803 -10.428 1.00 76.75 81 PRO A N 1
ATOM 609 C CA . PRO A 1 81 ? 42.993 -0.330 -11.334 1.00 76.75 81 PRO A CA 1
ATOM 610 C C . PRO A 1 81 ? 42.564 -1.640 -10.664 1.00 76.75 81 PRO A C 1
ATOM 612 O O . PRO A 1 81 ? 42.807 -1.865 -9.477 1.00 76.75 81 PRO A O 1
ATOM 615 N N . CYS A 1 82 ? 41.971 -2.542 -11.441 1.00 79.38 82 CYS A N 1
ATOM 616 C CA . CYS A 1 82 ? 41.528 -3.855 -10.994 1.00 79.38 82 CYS A CA 1
ATOM 617 C C . CYS A 1 82 ? 42.653 -4.596 -10.260 1.00 79.38 82 CYS A C 1
ATOM 619 O O . CYS A 1 82 ? 43.643 -4.992 -10.867 1.00 79.38 82 CYS A O 1
ATOM 621 N N . PHE A 1 83 ? 42.493 -4.886 -8.969 1.00 73.50 83 PHE A N 1
ATOM 622 C CA . PHE A 1 83 ? 43.529 -5.582 -8.190 1.00 73.50 83 PHE A CA 1
ATOM 623 C C . PHE A 1 83 ? 43.820 -7.019 -8.673 1.00 73.50 83 PHE A C 1
ATOM 625 O O . PHE A 1 83 ? 44.793 -7.635 -8.242 1.00 73.50 83 PHE A O 1
ATOM 632 N N . ARG A 1 84 ? 42.981 -7.572 -9.562 1.00 73.31 84 ARG A N 1
ATOM 633 C CA . ARG A 1 84 ? 43.176 -8.890 -10.183 1.00 73.31 84 ARG A CA 1
ATOM 634 C C . ARG A 1 84 ? 44.065 -8.839 -11.433 1.00 73.31 84 ARG A C 1
ATOM 636 O O . ARG A 1 84 ? 44.715 -9.838 -11.744 1.00 73.31 84 ARG A O 1
ATOM 643 N N . CYS A 1 85 ? 44.102 -7.722 -12.163 1.00 75.12 85 CYS A N 1
ATOM 644 C CA . CYS A 1 85 ? 44.783 -7.662 -13.467 1.00 75.12 85 CYS A CA 1
ATOM 645 C C . CYS A 1 85 ? 45.344 -6.296 -13.895 1.00 75.12 85 CYS A C 1
ATOM 647 O O . CYS A 1 85 ? 45.982 -6.228 -14.942 1.00 75.12 85 CYS A O 1
ATOM 649 N N . GLY A 1 86 ? 45.096 -5.227 -13.139 1.00 72.06 86 GLY A N 1
ATOM 650 C CA . GLY A 1 86 ? 45.528 -3.861 -13.436 1.00 72.06 86 GLY A CA 1
ATOM 651 C C . GLY A 1 86 ? 44.687 -3.094 -14.452 1.00 72.06 86 GLY A C 1
ATOM 652 O O . GLY A 1 86 ? 45.052 -1.977 -14.795 1.00 72.06 86 GLY A O 1
ATOM 653 N N . GLY A 1 87 ? 43.594 -3.664 -14.962 1.00 75.94 87 GLY A N 1
ATOM 654 C CA . GLY A 1 87 ? 42.742 -2.985 -15.944 1.00 75.94 87 GLY A CA 1
ATOM 655 C C . GLY A 1 87 ? 41.851 -1.899 -15.333 1.00 75.94 87 GLY A C 1
ATOM 656 O O . GLY A 1 87 ? 41.522 -1.954 -14.149 1.00 75.94 87 GLY A O 1
ATOM 657 N N . ALA A 1 88 ? 41.401 -0.948 -16.156 1.00 78.44 88 ALA A N 1
ATOM 658 C CA . ALA A 1 88 ? 40.449 0.105 -15.781 1.00 78.44 88 ALA A CA 1
ATOM 659 C C . ALA A 1 88 ? 38.997 -0.416 -15.699 1.00 78.44 88 ALA A C 1
ATOM 661 O O . ALA A 1 88 ? 38.087 0.129 -16.310 1.00 78.44 88 ALA A O 1
ATOM 662 N N . HIS A 1 89 ? 38.783 -1.512 -14.971 1.00 76.69 89 HIS A N 1
ATOM 663 C CA . HIS A 1 89 ? 37.466 -2.104 -14.727 1.00 76.69 89 HIS A CA 1
ATOM 664 C C . HIS A 1 89 ? 37.333 -2.563 -13.276 1.00 76.69 89 HIS A C 1
ATOM 666 O O . HIS A 1 89 ? 38.317 -2.794 -12.568 1.00 76.69 89 HIS A O 1
ATOM 672 N N . CYS A 1 90 ? 36.095 -2.723 -12.824 1.00 73.25 90 CYS A N 1
ATOM 673 C CA . CYS A 1 90 ? 35.816 -3.277 -11.510 1.00 73.25 90 CYS A CA 1
ATOM 674 C C . CYS A 1 90 ? 36.228 -4.759 -11.464 1.00 73.25 90 CYS A C 1
ATOM 676 O O . CYS A 1 90 ? 35.898 -5.526 -12.361 1.00 73.25 90 CYS A O 1
ATOM 678 N N . ALA A 1 91 ? 36.857 -5.224 -10.377 1.00 69.88 91 ALA A N 1
ATOM 679 C CA . ALA A 1 91 ? 37.253 -6.637 -10.241 1.00 69.88 91 ALA A CA 1
ATOM 680 C C . ALA A 1 91 ? 36.084 -7.640 -10.354 1.00 69.88 91 ALA A C 1
ATOM 682 O O . ALA A 1 91 ? 36.316 -8.818 -10.618 1.00 69.88 91 ALA A O 1
ATOM 683 N N . LYS A 1 92 ? 34.842 -7.170 -10.164 1.00 68.06 92 LYS A N 1
ATOM 684 C CA . LYS A 1 92 ? 33.601 -7.932 -10.378 1.00 68.06 92 LYS A CA 1
ATOM 685 C C . LYS A 1 92 ? 33.299 -8.200 -11.862 1.00 68.06 92 LYS A C 1
ATOM 687 O O . LYS A 1 92 ? 32.645 -9.187 -12.155 1.00 68.06 92 LYS A O 1
ATOM 692 N N . GLU A 1 93 ? 33.786 -7.358 -12.772 1.00 66.25 93 GLU A N 1
ATOM 693 C CA . GLU A 1 93 ? 33.620 -7.481 -14.233 1.00 66.25 93 GLU A CA 1
ATOM 694 C C . GLU A 1 93 ? 34.767 -8.269 -14.885 1.00 66.25 93 GLU A C 1
ATOM 696 O O . GLU A 1 93 ? 34.781 -8.507 -16.093 1.00 66.25 93 GLU A O 1
ATOM 701 N N . PHE A 1 94 ? 35.764 -8.681 -14.096 1.00 68.25 94 PHE A N 1
ATOM 702 C CA . PHE A 1 94 ? 36.905 -9.420 -14.609 1.00 68.25 94 PHE A CA 1
ATOM 703 C C . PHE A 1 94 ? 36.519 -10.877 -14.899 1.00 68.25 94 PHE A C 1
ATOM 705 O O . PHE A 1 94 ? 36.550 -11.732 -14.016 1.00 68.25 94 PHE A O 1
ATOM 712 N N . ASN A 1 95 ? 36.220 -11.166 -16.166 1.00 62.22 95 ASN A N 1
ATOM 713 C CA . ASN A 1 95 ? 35.769 -12.476 -16.659 1.00 62.22 95 ASN A CA 1
ATOM 714 C C . ASN A 1 95 ? 36.840 -13.590 -16.649 1.00 62.22 95 ASN A C 1
ATOM 716 O O . ASN A 1 95 ? 36.607 -14.690 -17.143 1.00 62.22 95 ASN A O 1
ATOM 720 N N . PHE A 1 96 ? 38.015 -13.366 -16.057 1.00 61.47 96 PHE A N 1
ATOM 721 C CA . PHE A 1 96 ? 39.080 -14.374 -15.951 1.00 61.47 96 PHE A CA 1
ATOM 722 C C . PHE A 1 96 ? 38.855 -15.326 -14.762 1.00 61.47 96 PHE A C 1
ATOM 724 O O . PHE A 1 96 ? 39.781 -15.669 -14.030 1.00 61.47 96 PHE A O 1
ATOM 731 N N . ILE A 1 97 ? 37.605 -15.723 -14.531 1.00 57.84 97 ILE A N 1
ATOM 732 C CA . ILE A 1 97 ? 37.147 -16.381 -13.301 1.00 57.84 97 ILE A CA 1
ATOM 733 C C . ILE A 1 97 ? 37.714 -17.809 -13.166 1.00 57.84 97 ILE A C 1
ATOM 735 O O . ILE A 1 97 ? 37.874 -18.288 -12.049 1.00 57.84 97 ILE A O 1
ATOM 739 N N . ASN A 1 98 ? 38.158 -18.435 -14.265 1.00 58.34 98 ASN A N 1
ATOM 740 C CA . ASN A 1 98 ? 38.510 -19.864 -14.288 1.00 58.34 98 ASN A CA 1
ATOM 741 C C . ASN A 1 98 ? 39.974 -20.200 -14.623 1.00 58.34 98 ASN A C 1
ATOM 743 O O . ASN A 1 98 ? 40.304 -21.372 -14.789 1.00 58.34 98 ASN A O 1
ATOM 747 N N . LYS A 1 99 ? 40.886 -19.223 -14.724 1.00 62.66 99 LYS A N 1
ATOM 748 C CA . LYS A 1 99 ? 42.316 -19.538 -14.910 1.00 62.66 99 LYS A CA 1
ATOM 749 C C . LYS A 1 99 ? 43.028 -19.580 -13.562 1.00 62.66 99 LYS A C 1
ATOM 751 O O . LYS A 1 99 ? 43.104 -18.574 -12.853 1.00 62.66 99 LYS A O 1
ATOM 756 N N . MET A 1 100 ? 43.547 -20.758 -13.224 1.00 62.50 100 MET A N 1
ATOM 757 C CA . MET A 1 100 ? 44.330 -20.992 -12.016 1.00 62.50 100 MET A CA 1
ATOM 758 C C . MET A 1 100 ? 45.723 -20.378 -12.170 1.00 62.50 100 MET A C 1
ATOM 760 O O . MET A 1 100 ? 46.453 -20.679 -13.115 1.00 62.50 100 MET A O 1
ATOM 764 N N . CYS A 1 101 ? 46.116 -19.521 -11.231 1.00 68.94 101 CYS A N 1
ATOM 765 C CA . CYS A 1 101 ? 47.494 -19.065 -11.157 1.00 68.94 101 CYS A CA 1
ATOM 766 C C . CYS A 1 101 ? 48.382 -20.217 -10.681 1.00 68.94 101 CYS A C 1
ATOM 768 O O . CYS A 1 101 ? 48.244 -20.680 -9.550 1.00 68.94 101 CYS A O 1
ATOM 770 N N . HIS A 1 102 ? 49.330 -20.641 -11.514 1.00 65.62 102 HIS A N 1
ATOM 771 C CA . HIS A 1 102 ? 50.240 -21.748 -11.202 1.00 65.62 102 HIS A CA 1
ATOM 772 C C . HIS A 1 102 ? 51.068 -21.513 -9.921 1.00 65.62 102 HIS A C 1
ATOM 774 O O . HIS A 1 102 ? 51.376 -22.452 -9.198 1.00 65.62 102 HIS A O 1
ATOM 780 N N . ASN A 1 103 ? 51.385 -20.252 -9.602 1.00 64.94 103 ASN A N 1
ATOM 781 C CA . ASN A 1 103 ? 52.227 -19.897 -8.453 1.00 64.94 103 ASN A CA 1
ATOM 782 C C . ASN A 1 103 ? 51.478 -19.873 -7.111 1.00 64.94 103 ASN A C 1
ATOM 784 O O . ASN A 1 103 ? 52.096 -20.041 -6.066 1.00 64.94 103 ASN A O 1
ATOM 788 N N . LEU A 1 104 ? 50.164 -19.621 -7.121 1.00 64.88 104 LEU A N 1
ATOM 789 C CA . LEU A 1 104 ? 49.368 -19.442 -5.897 1.00 64.88 104 LEU A CA 1
ATOM 790 C C . LEU A 1 104 ? 48.209 -20.429 -5.764 1.00 64.88 104 LEU A C 1
ATOM 792 O O . LEU A 1 104 ? 47.545 -20.433 -4.732 1.00 64.88 104 LEU A O 1
ATOM 796 N N . ARG A 1 105 ? 47.930 -21.217 -6.811 1.00 63.53 105 ARG A N 1
ATOM 797 C CA . ARG A 1 105 ? 46.717 -22.038 -6.967 1.00 63.53 105 ARG A CA 1
ATOM 798 C C . ARG A 1 105 ? 45.411 -21.259 -6.732 1.00 63.53 105 ARG A C 1
ATOM 800 O O . ARG A 1 105 ? 44.359 -21.851 -6.533 1.00 63.53 105 ARG A O 1
ATOM 807 N N . LEU A 1 106 ? 45.468 -19.925 -6.787 1.00 63.88 106 LEU A N 1
ATOM 808 C CA . LEU A 1 106 ? 44.313 -19.038 -6.685 1.00 63.88 106 LEU A CA 1
ATOM 809 C C . LEU A 1 106 ? 43.788 -18.731 -8.084 1.00 63.88 106 LEU A C 1
ATOM 811 O O . LEU A 1 106 ? 44.561 -18.421 -8.997 1.00 63.88 106 LEU A O 1
ATOM 815 N N . VAL A 1 107 ? 42.472 -18.797 -8.239 1.00 64.81 107 VAL A N 1
ATOM 816 C CA . VAL A 1 107 ? 41.784 -18.448 -9.482 1.00 64.81 107 VAL A CA 1
ATOM 817 C C . VAL A 1 107 ? 41.548 -16.941 -9.564 1.00 64.81 107 VAL A C 1
ATOM 819 O O . VAL A 1 107 ? 41.407 -16.259 -8.547 1.00 64.81 107 VAL A O 1
ATOM 822 N N . GLY A 1 108 ? 41.511 -16.402 -10.782 1.00 69.06 108 GLY A N 1
ATOM 823 C CA . GLY A 1 108 ? 40.978 -15.057 -10.996 1.00 69.06 108 GLY A CA 1
ATOM 824 C C . GLY A 1 108 ? 41.970 -13.899 -10.971 1.00 69.06 108 GLY A C 1
ATOM 825 O O . GLY A 1 108 ? 41.519 -12.778 -10.769 1.00 69.06 108 GLY A O 1
ATOM 826 N N . HIS A 1 109 ? 43.278 -14.103 -11.174 1.00 72.56 109 HIS A N 1
ATOM 827 C CA . HIS A 1 109 ? 44.245 -12.997 -11.306 1.00 72.56 109 HIS A CA 1
ATOM 828 C C . HIS A 1 109 ? 45.349 -13.277 -12.344 1.00 72.56 109 HIS A C 1
ATOM 830 O O . HIS A 1 109 ? 45.655 -14.431 -12.648 1.00 72.56 109 HIS A O 1
ATOM 836 N N . LYS A 1 110 ? 45.954 -12.217 -12.900 1.00 73.56 110 LYS A N 1
ATOM 837 C CA . LYS A 1 110 ? 47.047 -12.313 -13.890 1.00 73.56 110 LYS A CA 1
ATOM 838 C C . LYS A 1 110 ? 48.386 -12.626 -13.202 1.00 73.56 110 LYS A C 1
ATOM 840 O O . LYS A 1 110 ? 48.648 -12.124 -12.111 1.00 73.56 110 LYS A O 1
ATOM 845 N N . LYS A 1 111 ? 49.266 -13.396 -13.864 1.00 69.06 111 LYS A N 1
ATOM 846 C CA . LYS A 1 111 ? 50.591 -13.817 -13.347 1.00 69.06 111 LYS A CA 1
ATOM 847 C C . LYS A 1 111 ? 51.435 -12.646 -12.817 1.00 69.06 111 LYS A C 1
ATOM 849 O O . LYS A 1 111 ? 52.032 -12.768 -11.751 1.00 69.06 111 LYS A O 1
ATOM 854 N N . ASP A 1 112 ? 51.409 -11.503 -13.501 1.00 70.75 112 ASP A N 1
ATOM 855 C CA . ASP A 1 112 ? 52.166 -10.299 -13.118 1.00 70.75 112 ASP A CA 1
ATOM 856 C C . ASP A 1 112 ? 51.684 -9.684 -11.788 1.00 70.75 112 ASP A C 1
ATOM 858 O O . ASP A 1 112 ? 52.464 -9.094 -11.043 1.00 70.75 112 ASP A O 1
ATOM 862 N N . TYR A 1 113 ? 50.412 -9.898 -11.433 1.00 71.44 113 TYR A N 1
ATOM 863 C CA . TYR A 1 113 ? 49.776 -9.391 -10.211 1.00 71.44 113 TYR A CA 1
ATOM 864 C C . TYR A 1 113 ? 49.830 -10.388 -9.044 1.00 71.44 113 TYR A C 1
ATOM 866 O O . TYR A 1 113 ? 49.399 -10.084 -7.933 1.00 71.44 113 TYR A O 1
ATOM 874 N N . CYS A 1 114 ? 50.430 -11.564 -9.249 1.00 73.25 114 CYS A N 1
ATOM 875 C CA . CYS A 1 114 ? 50.566 -12.621 -8.247 1.00 73.25 114 CYS A CA 1
ATOM 876 C C . CYS A 1 114 ? 51.291 -12.153 -6.963 1.00 73.25 114 CYS A C 1
ATOM 878 O O . CYS A 1 114 ? 50.944 -12.574 -5.860 1.00 73.25 114 CYS A O 1
ATOM 880 N N . LYS A 1 115 ? 52.261 -11.232 -7.076 1.00 72.00 115 LYS A N 1
ATOM 881 C CA . LYS A 1 115 ? 53.046 -10.708 -5.936 1.00 72.00 115 LYS A CA 1
ATOM 882 C C . LYS A 1 115 ? 52.218 -9.886 -4.933 1.00 72.00 115 LYS A C 1
ATOM 884 O O . LYS A 1 115 ? 52.610 -9.754 -3.778 1.00 72.00 115 LYS A O 1
ATOM 889 N N . MET A 1 116 ? 51.081 -9.326 -5.348 1.00 66.81 116 MET A N 1
ATOM 890 C CA . MET A 1 116 ? 50.182 -8.583 -4.449 1.00 66.81 116 MET A CA 1
ATOM 891 C C . MET A 1 116 ? 49.469 -9.516 -3.462 1.00 66.81 116 MET A C 1
ATOM 893 O O . MET A 1 116 ? 49.180 -9.130 -2.331 1.00 66.81 116 MET A O 1
ATOM 897 N N . PHE A 1 117 ? 49.227 -10.763 -3.870 1.00 66.69 117 PHE A N 1
ATOM 898 C CA . PHE A 1 117 ? 48.531 -11.762 -3.062 1.00 66.69 117 PHE A CA 1
ATOM 899 C C . PHE A 1 117 ? 49.478 -12.527 -2.127 1.00 66.69 117 PHE A C 1
ATOM 901 O O . PHE A 1 117 ? 49.072 -12.905 -1.031 1.00 66.69 117 PHE A O 1
ATOM 908 N N . THR A 1 118 ? 50.754 -12.694 -2.496 1.00 62.97 118 THR A N 1
ATOM 909 C CA . THR A 1 118 ? 51.761 -13.307 -1.607 1.00 62.97 118 THR A CA 1
ATOM 910 C C . THR A 1 118 ? 52.063 -12.444 -0.380 1.00 62.97 118 THR A C 1
ATOM 912 O O . THR A 1 118 ? 52.30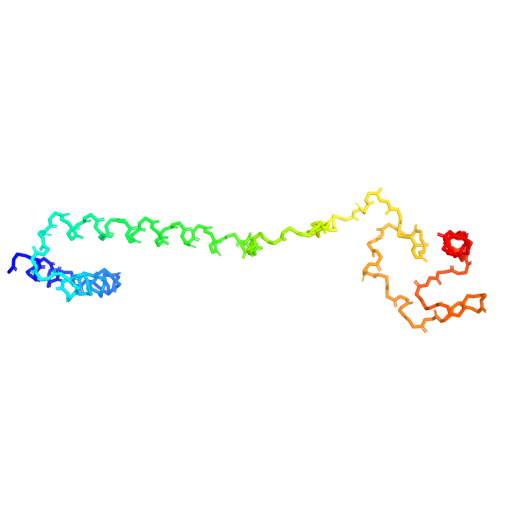1 -12.987 0.695 1.00 62.97 118 THR A O 1
ATOM 915 N N . LYS A 1 119 ? 52.013 -11.109 -0.503 1.00 61.50 119 LYS A N 1
ATOM 916 C CA . LYS A 1 119 ? 52.247 -10.183 0.621 1.00 61.50 119 LYS A CA 1
ATOM 917 C C . LYS A 1 119 ? 51.151 -10.245 1.689 1.00 61.50 119 LYS A C 1
ATOM 919 O O . LYS A 1 119 ? 51.472 -10.198 2.869 1.00 61.50 119 LYS A O 1
ATOM 924 N N . LYS A 1 120 ? 49.883 -10.414 1.293 1.00 56.50 120 LYS A N 1
ATOM 925 C CA . LYS A 1 120 ? 48.754 -10.499 2.239 1.00 56.50 120 LYS A CA 1
ATOM 926 C C . LYS A 1 120 ? 48.753 -11.781 3.075 1.00 56.50 120 LYS A C 1
ATOM 928 O O . LYS A 1 120 ? 48.298 -11.757 4.208 1.00 56.50 120 LYS A O 1
ATOM 933 N N . LYS A 1 121 ? 49.299 -12.886 2.551 1.00 53.47 121 LYS A N 1
ATOM 934 C CA . LYS A 1 121 ? 49.344 -14.172 3.268 1.00 53.47 121 LYS A CA 1
ATOM 935 C C . LYS A 1 121 ? 50.344 -14.194 4.436 1.00 53.47 121 LYS A C 1
ATOM 937 O O . LYS A 1 121 ? 50.250 -15.070 5.277 1.00 53.47 121 LYS A O 1
ATOM 942 N N . LYS A 1 122 ? 51.291 -13.248 4.496 1.00 51.22 122 LYS A N 1
ATOM 943 C CA . LYS A 1 122 ? 52.253 -13.112 5.608 1.00 51.22 122 LYS A CA 1
ATOM 944 C C . LYS A 1 122 ? 51.701 -12.356 6.824 1.00 51.22 122 LYS A C 1
ATOM 946 O O . LYS A 1 122 ? 52.417 -12.219 7.805 1.00 51.22 122 LYS A O 1
ATOM 951 N N . GLN A 1 123 ? 50.483 -11.824 6.735 1.00 52.09 123 GLN A N 1
ATOM 952 C CA . GLN A 1 123 ? 49.886 -10.955 7.752 1.00 52.09 123 GLN A CA 1
ATOM 953 C C . GLN A 1 123 ? 48.743 -11.631 8.522 1.00 52.09 123 GLN A C 1
ATOM 955 O O . GLN A 1 123 ? 47.854 -10.945 9.018 1.00 52.09 123 GLN A O 1
ATOM 960 N N . ASN A 1 124 ? 48.760 -12.963 8.600 1.00 40.47 124 ASN A N 1
ATOM 961 C CA . ASN A 1 124 ? 47.850 -13.744 9.429 1.00 40.47 124 ASN A CA 1
ATOM 962 C C . ASN A 1 124 ? 48.600 -14.868 10.132 1.00 40.47 124 ASN A C 1
ATOM 964 O O . ASN A 1 124 ? 49.514 -15.431 9.487 1.00 40.47 124 ASN A O 1
#